Protein AF-A0AAN6GW21-F1 (afdb_monomer_lite)

InterPro domains:
  IPR003172 MD-2-related lipid-recognition domain [PF02221] (2-78)
  IPR014756 Immunoglobulin E-set [SSF81296] (3-79)

pLDDT: mean 72.06, std 16.43, range [36.72, 93.5]

Secondary structure (DSSP, 8-state):
-EEEEEETTEEEEEEE--HHHHGGGS--PSSPP--TT----------TTPPSEEEEEEEEEE-TTS-EEEEEEEEEEEPTTS--EEEEE-----

Foldseek 3Di:
DWKWKDFVPHTPDTDDDDCVVVCVQFPADPPHDPDPDPDRDDDDDDDQPPDFGKMKMWDFDADPVRHTPDIWIKMWGDDPPRDIDIDGDPPPDD

Sequence (94 aa):
IHLQVKYGLITIIRQTADLCDTVGKVDLECPLHKDKETKLAKDVDLPKEIPPGKYTVVADVVSKAGDTITCLTASVEFKRGGSGAMEVVWKQGL

Structure (mmCIF, N/CA/C/O backbone):
data_AF-A0AAN6GW21-F1
#
_entry.id   AF-A0AAN6GW21-F1
#
loop_
_atom_site.group_PDB
_atom_site.id
_atom_site.type_symbol
_atom_site.label_atom_id
_atom_site.label_alt_id
_atom_site.label_comp_id
_atom_site.label_asym_id
_atom_site.label_entity_id
_atom_site.label_seq_id
_atom_site.pdbx_PDB_ins_code
_atom_site.Cartn_x
_atom_site.C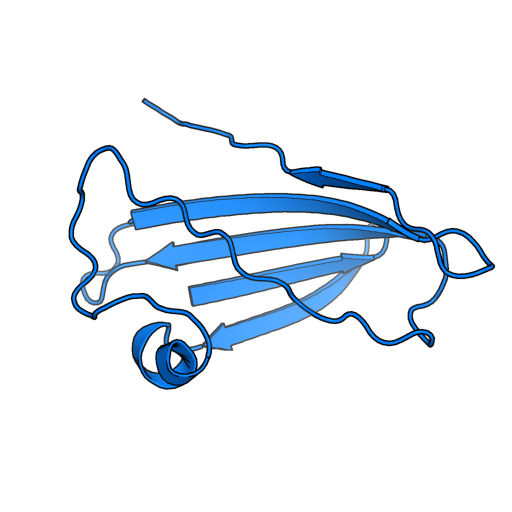artn_y
_atom_site.Cartn_z
_atom_site.occupancy
_atom_site.B_iso_or_equiv
_atom_site.auth_seq_id
_atom_site.auth_comp_id
_atom_site.auth_asym_id
_atom_site.auth_atom_id
_atom_site.pdbx_PDB_model_num
ATOM 1 N N . ILE A 1 1 ? -9.093 -5.093 4.923 1.00 83.25 1 ILE A N 1
ATOM 2 C CA . ILE A 1 1 ? -8.130 -4.160 4.294 1.00 83.25 1 ILE A CA 1
ATOM 3 C C . ILE A 1 1 ? -8.644 -3.662 2.966 1.00 83.25 1 ILE A C 1
ATOM 5 O O . ILE A 1 1 ? -9.133 -4.460 2.176 1.00 83.25 1 ILE A O 1
ATOM 9 N N . HIS A 1 2 ? -8.487 -2.370 2.710 1.00 89.25 2 HIS A N 1
ATOM 10 C CA . HIS A 1 2 ? -8.718 -1.770 1.401 1.00 89.25 2 HIS A CA 1
ATOM 11 C C . HIS A 1 2 ? -7.364 -1.389 0.802 1.00 89.25 2 HIS A C 1
ATOM 13 O O . HIS A 1 2 ? -6.704 -0.474 1.286 1.00 89.25 2 HIS A O 1
ATOM 19 N N . LEU A 1 3 ? -6.932 -2.128 -0.218 1.00 89.25 3 LEU A N 1
ATOM 20 C CA . LEU A 1 3 ? -5.671 -1.920 -0.917 1.00 89.25 3 LEU A CA 1
ATOM 21 C C . LEU A 1 3 ? -5.911 -1.135 -2.204 1.00 89.25 3 LEU A C 1
ATOM 23 O O . LEU A 1 3 ? -6.713 -1.528 -3.055 1.00 89.25 3 LEU A O 1
ATOM 27 N N . GLN A 1 4 ? -5.151 -0.062 -2.380 1.00 91.94 4 GLN A N 1
ATOM 28 C CA . GLN A 1 4 ? -5.117 0.720 -3.601 1.00 91.94 4 GLN A CA 1
ATOM 29 C C . GLN A 1 4 ? -3.672 0.942 -4.044 1.00 91.94 4 GLN A C 1
ATOM 31 O O . GLN A 1 4 ? -2.870 1.501 -3.301 1.00 91.94 4 GLN A O 1
ATOM 36 N N . VAL A 1 5 ? -3.354 0.574 -5.284 1.00 91.88 5 VAL A N 1
ATOM 37 C CA . VAL A 1 5 ? -2.058 0.868 -5.907 1.00 91.88 5 VAL A CA 1
ATOM 38 C C . VAL A 1 5 ? -2.276 1.780 -7.100 1.00 91.88 5 VAL A C 1
ATOM 40 O O . VAL A 1 5 ? -3.076 1.488 -7.994 1.00 91.88 5 VAL A O 1
ATOM 43 N N . LYS A 1 6 ? -1.563 2.902 -7.106 1.00 92.88 6 LYS A N 1
ATOM 44 C CA . LYS A 1 6 ? -1.512 3.844 -8.220 1.00 92.88 6 LYS A CA 1
ATOM 45 C C . LYS A 1 6 ? -0.201 3.706 -8.972 1.00 92.88 6 LYS A C 1
ATOM 47 O O . LYS A 1 6 ? 0.829 3.528 -8.334 1.00 92.88 6 LYS A O 1
ATOM 52 N N . TYR A 1 7 ? -0.253 3.847 -10.291 1.00 91.94 7 TYR A N 1
ATOM 53 C CA . TYR A 1 7 ? 0.905 4.031 -11.159 1.00 91.94 7 TYR A CA 1
ATOM 54 C C . TYR A 1 7 ? 0.814 5.428 -11.774 1.00 91.94 7 TYR A C 1
ATOM 56 O O . TYR A 1 7 ? -0.092 5.721 -12.556 1.00 91.94 7 TYR A O 1
ATOM 64 N N . GLY A 1 8 ? 1.685 6.339 -11.341 1.00 88.81 8 GLY A N 1
ATOM 65 C CA . GLY A 1 8 ? 1.518 7.767 -11.606 1.00 88.81 8 GLY A CA 1
ATOM 66 C C . GLY A 1 8 ? 0.175 8.286 -11.070 1.00 88.81 8 GLY A C 1
ATOM 67 O O . GLY A 1 8 ? -0.052 8.306 -9.861 1.00 88.81 8 GLY A O 1
ATOM 68 N N . LEU A 1 9 ? -0.716 8.709 -11.972 1.00 89.31 9 LEU A N 1
ATOM 69 C CA . LEU A 1 9 ? -2.032 9.273 -11.635 1.00 89.31 9 LEU A CA 1
ATOM 70 C C . LEU A 1 9 ? -3.181 8.254 -11.712 1.00 89.31 9 LEU A C 1
ATOM 72 O O . LEU A 1 9 ? -4.267 8.530 -11.200 1.00 89.31 9 LEU A O 1
ATOM 76 N N . ILE A 1 10 ? -2.960 7.089 -12.329 1.00 92.81 10 ILE A N 1
ATOM 77 C CA . ILE A 1 10 ? -4.000 6.073 -12.531 1.00 92.81 10 ILE A CA 1
ATOM 78 C C . ILE A 1 10 ? -3.982 5.035 -11.410 1.00 92.81 10 ILE A C 1
ATOM 80 O O . ILE A 1 10 ? -2.926 4.691 -10.884 1.00 92.81 10 ILE A O 1
ATOM 84 N N . THR A 1 11 ? -5.146 4.501 -11.049 1.00 93.50 11 THR A N 1
ATOM 85 C CA . THR A 1 11 ? -5.256 3.365 -10.124 1.00 93.50 11 THR A CA 1
ATOM 86 C C . THR A 1 11 ? -5.200 2.065 -10.915 1.00 93.50 11 THR A C 1
ATOM 88 O O . THR A 1 11 ? -6.050 1.835 -11.768 1.00 93.50 11 THR A O 1
ATOM 91 N N . ILE A 1 12 ? -4.214 1.220 -10.616 1.00 92.94 12 ILE A N 1
ATOM 92 C CA . ILE A 1 12 ? -4.001 -0.065 -11.300 1.00 92.94 12 ILE A CA 1
ATOM 93 C C . ILE A 1 12 ? -4.485 -1.259 -10.476 1.00 92.94 12 ILE A C 1
ATOM 95 O O . ILE A 1 12 ? -4.841 -2.288 -11.038 1.00 92.94 12 ILE A O 1
ATOM 99 N N . ILE A 1 13 ? -4.531 -1.123 -9.148 1.00 91.62 13 ILE A N 1
ATOM 100 C CA . ILE A 1 13 ? -5.052 -2.154 -8.249 1.00 91.62 13 ILE A CA 1
ATOM 101 C C . ILE A 1 13 ? -5.994 -1.480 -7.266 1.00 91.62 13 ILE A C 1
ATOM 103 O O . ILE A 1 13 ? -5.638 -0.483 -6.635 1.00 91.62 13 ILE A O 1
ATOM 107 N N . ARG A 1 14 ? -7.192 -2.043 -7.133 1.00 93.12 14 ARG A N 1
ATOM 108 C CA . ARG A 1 14 ? -8.152 -1.697 -6.091 1.00 93.12 14 ARG A CA 1
ATOM 109 C C . ARG A 1 14 ? -8.812 -2.975 -5.613 1.00 93.12 14 ARG A C 1
ATOM 111 O O . ARG A 1 14 ? -9.594 -3.571 -6.346 1.00 93.12 14 ARG A O 1
ATOM 118 N N . GLN A 1 15 ? -8.462 -3.409 -4.414 1.00 89.38 15 GLN A N 1
ATOM 119 C CA . GLN A 1 15 ? -8.926 -4.675 -3.864 1.00 89.38 15 GLN A CA 1
ATOM 120 C C . GLN A 1 15 ? -9.306 -4.500 -2.402 1.00 89.38 15 GLN A C 1
ATOM 122 O O . GLN A 1 15 ? -8.713 -3.702 -1.681 1.00 89.38 15 GLN A O 1
ATOM 127 N N . THR A 1 16 ? -10.305 -5.259 -1.973 1.00 88.62 16 THR A N 1
ATOM 128 C CA . THR A 1 16 ? -10.628 -5.418 -0.559 1.00 88.62 16 THR A CA 1
ATOM 129 C C . THR A 1 16 ? -10.347 -6.865 -0.202 1.00 88.62 16 THR A C 1
ATOM 131 O O . THR A 1 16 ? -10.800 -7.761 -0.907 1.00 88.62 16 THR A O 1
ATOM 134 N N . ALA A 1 17 ? -9.570 -7.082 0.849 1.00 81.81 17 ALA A N 1
ATOM 135 C CA . ALA A 1 17 ? -9.250 -8.410 1.356 1.00 81.81 17 ALA A CA 1
ATOM 136 C C . ALA A 1 17 ? -9.393 -8.417 2.875 1.00 81.81 17 ALA A C 1
ATOM 138 O O . ALA A 1 17 ? -9.263 -7.371 3.514 1.00 81.81 17 ALA A O 1
ATOM 139 N N . ASP A 1 18 ? -9.636 -9.573 3.472 1.00 80.00 18 ASP A N 1
ATOM 140 C CA . ASP A 1 18 ? -9.571 -9.712 4.919 1.00 80.00 18 ASP A CA 1
ATOM 141 C C . ASP A 1 18 ? -8.114 -9.878 5.347 1.00 80.00 18 ASP A C 1
ATOM 143 O O . ASP A 1 18 ? -7.383 -10.722 4.822 1.00 80.00 18 ASP A O 1
ATOM 147 N N . LEU A 1 19 ? -7.666 -9.034 6.289 1.00 72.19 19 LEU A N 1
ATOM 148 C CA . LEU A 1 19 ? -6.289 -9.113 6.779 1.00 72.19 19 LEU A CA 1
ATOM 149 C C . LEU A 1 19 ? -6.072 -10.490 7.405 1.00 72.19 19 LEU A C 1
ATOM 151 O O . LEU A 1 19 ? -5.143 -11.176 7.015 1.00 72.19 19 LEU A O 1
ATOM 155 N N . CYS A 1 20 ? -6.971 -10.916 8.298 1.00 70.25 20 CYS A N 1
ATOM 156 C CA . CYS A 1 20 ? -6.839 -12.164 9.051 1.00 70.25 20 CYS A CA 1
ATOM 157 C C . CYS A 1 20 ? -6.867 -13.424 8.174 1.00 70.25 20 CYS A C 1
ATOM 159 O O . CYS A 1 20 ? -6.206 -14.398 8.514 1.00 70.25 20 CYS A O 1
ATOM 161 N N . ASP A 1 21 ? -7.529 -13.383 7.018 1.00 71.25 21 ASP A N 1
ATOM 162 C CA . ASP A 1 21 ? -7.492 -14.490 6.053 1.00 71.25 21 ASP A CA 1
ATOM 163 C C . ASP A 1 21 ? -6.174 -14.514 5.259 1.00 71.25 21 ASP A C 1
ATOM 165 O O . ASP A 1 21 ? -5.720 -15.559 4.797 1.00 71.25 21 ASP A O 1
ATOM 169 N N . THR A 1 22 ? -5.520 -13.356 5.136 1.00 62.69 22 THR A N 1
ATOM 170 C CA . THR A 1 22 ? -4.243 -13.174 4.426 1.00 62.69 22 THR A CA 1
ATOM 171 C C . THR A 1 22 ? -3.029 -13.222 5.377 1.00 62.69 22 THR A C 1
ATOM 173 O O . THR A 1 22 ? -1.881 -13.298 4.933 1.00 62.69 22 THR A O 1
ATOM 176 N N . VAL A 1 23 ? -3.273 -13.218 6.693 1.00 58.00 23 VAL A N 1
ATOM 177 C CA . VAL A 1 23 ? -2.286 -13.114 7.780 1.00 58.00 23 VAL A CA 1
ATOM 178 C C . VAL A 1 23 ? -1.371 -14.331 7.889 1.00 58.00 23 VAL A C 1
ATOM 180 O O 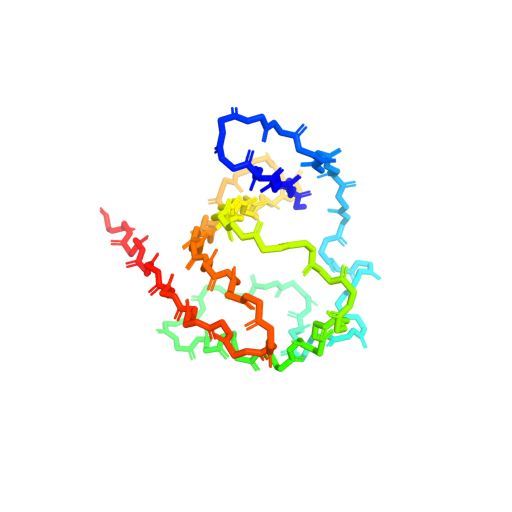. VAL A 1 23 ? -0.262 -14.206 8.388 1.00 58.00 23 VAL A O 1
ATOM 183 N N . GLY A 1 24 ? -1.720 -15.473 7.290 1.00 52.19 24 GLY A N 1
ATOM 184 C CA . GLY A 1 24 ? -0.806 -16.622 7.192 1.00 52.19 24 GLY A CA 1
ATOM 185 C C . GLY A 1 24 ? 0.548 -16.324 6.513 1.00 52.19 24 GLY A C 1
ATOM 186 O O . GLY A 1 24 ? 1.428 -17.177 6.522 1.00 52.19 24 GLY A O 1
ATOM 187 N N . LYS A 1 25 ? 0.732 -15.133 5.919 1.00 51.09 25 LYS A N 1
ATOM 188 C CA . LYS A 1 25 ? 1.987 -14.664 5.299 1.00 51.09 25 LYS A CA 1
ATOM 189 C C . LYS A 1 25 ? 2.695 -13.538 6.066 1.00 51.09 25 LYS A C 1
ATOM 191 O O . LYS A 1 25 ? 3.793 -13.140 5.685 1.00 51.09 25 LYS A O 1
ATOM 196 N N . VAL A 1 26 ? 2.082 -12.998 7.116 1.00 53.41 26 VAL A N 1
ATOM 197 C CA . VAL A 1 26 ? 2.598 -11.872 7.899 1.00 53.41 26 VAL A CA 1
ATOM 198 C C . VAL A 1 26 ? 2.418 -12.203 9.378 1.00 53.41 26 VAL A C 1
ATOM 200 O O . VAL A 1 26 ? 1.285 -12.342 9.800 1.00 53.41 26 VAL A O 1
ATOM 203 N N . ASP A 1 27 ? 3.513 -12.366 10.135 1.00 54.09 27 ASP A N 1
ATOM 204 C CA . ASP A 1 27 ? 3.549 -12.659 11.589 1.00 54.09 27 ASP A CA 1
ATOM 205 C C . ASP A 1 27 ? 2.757 -11.630 12.423 1.00 54.09 27 ASP A C 1
ATOM 207 O O . ASP A 1 27 ? 3.310 -10.755 13.084 1.00 54.09 27 ASP A O 1
ATOM 211 N N . LEU A 1 28 ? 1.439 -11.701 12.342 1.00 60.84 28 LEU A N 1
ATOM 212 C CA . LEU A 1 28 ? 0.474 -10.857 13.009 1.00 60.84 28 LEU A CA 1
ATOM 213 C C . LEU A 1 28 ? -0.556 -11.801 13.613 1.00 60.84 28 LEU A C 1
ATOM 215 O O . LEU A 1 28 ? -1.267 -12.483 12.888 1.00 60.84 28 LEU A O 1
ATOM 219 N N . GLU A 1 29 ? -0.666 -11.867 14.930 1.00 61.72 29 GLU A N 1
ATOM 220 C CA . GLU A 1 29 ? -1.734 -12.652 15.546 1.00 61.72 29 GLU A CA 1
ATOM 221 C C . GLU A 1 29 ? -3.031 -11.832 15.525 1.00 61.72 29 GLU A C 1
ATOM 223 O O . GLU A 1 29 ? -3.087 -10.700 16.008 1.00 61.72 29 GLU A O 1
ATOM 228 N N . CYS A 1 30 ? -4.082 -12.381 14.905 1.00 66.88 30 CYS A N 1
ATOM 229 C CA . CYS A 1 30 ? -5.424 -11.811 14.991 1.00 66.88 30 CYS A CA 1
ATOM 230 C C . CYS A 1 30 ? -6.110 -12.293 16.284 1.00 66.88 30 CYS A C 1
ATOM 232 O O . CYS A 1 30 ? -6.051 -13.487 16.578 1.00 66.88 30 CYS A O 1
ATOM 234 N N . PRO A 1 31 ? -6.856 -11.433 17.003 1.00 64.62 31 PRO A N 1
ATOM 235 C CA . PRO A 1 31 ? -7.162 -10.035 16.693 1.00 64.62 31 PRO A CA 1
ATOM 236 C C . PRO A 1 31 ? -5.970 -9.098 16.938 1.00 64.62 31 PRO A C 1
ATOM 238 O O . PRO A 1 31 ? -5.296 -9.203 17.952 1.00 64.62 31 PRO A O 1
ATOM 241 N N . LEU A 1 32 ? -5.742 -8.149 16.022 1.00 65.62 32 LEU A N 1
ATOM 242 C CA . LEU A 1 32 ? -4.678 -7.154 16.180 1.00 65.62 32 LEU A CA 1
ATOM 243 C C . LEU A 1 32 ? -4.926 -6.309 17.434 1.00 65.62 32 LEU A C 1
ATOM 245 O O . LEU A 1 32 ? -5.913 -5.569 17.508 1.00 65.62 32 LEU A O 1
ATOM 249 N N . HIS A 1 33 ? -4.026 -6.403 18.405 1.00 62.03 33 HIS A N 1
ATOM 250 C CA . HIS A 1 33 ? -4.049 -5.565 19.593 1.00 62.03 33 HIS A CA 1
ATOM 251 C C . HIS A 1 33 ? -3.349 -4.230 19.299 1.00 62.03 33 HIS A C 1
ATOM 253 O O . HIS A 1 33 ? -2.399 -4.157 18.528 1.00 62.03 33 HIS A O 1
ATOM 259 N N . LYS A 1 34 ? -3.853 -3.132 19.876 1.00 54.22 34 LYS A N 1
ATOM 260 C CA . LYS A 1 34 ? -3.189 -1.820 19.813 1.00 54.22 34 LYS A CA 1
ATOM 261 C C . LYS A 1 34 ? -2.042 -1.782 20.829 1.00 54.22 34 LYS A C 1
ATOM 263 O O . LYS A 1 34 ? -2.147 -1.079 21.832 1.00 54.22 34 LYS A O 1
ATOM 268 N N . ASP A 1 35 ? -0.980 -2.553 20.638 1.00 53.12 35 ASP A N 1
ATOM 269 C CA . ASP A 1 35 ? 0.250 -2.355 21.405 1.00 53.12 35 ASP A CA 1
ATOM 270 C C . ASP A 1 35 ? 1.128 -1.282 20.748 1.00 53.12 35 ASP A C 1
ATOM 272 O O . ASP A 1 35 ? 1.134 -1.076 19.536 1.00 53.12 35 ASP A O 1
ATOM 276 N N . LYS A 1 36 ? 1.832 -0.514 21.584 1.00 51.44 36 LYS A N 1
ATOM 277 C CA . LYS A 1 36 ? 2.579 0.685 21.172 1.00 51.44 36 LYS A CA 1
ATOM 278 C C . LYS A 1 36 ? 3.813 0.375 20.307 1.00 51.44 36 LYS A C 1
ATOM 280 O O . LYS A 1 36 ? 4.474 1.310 19.862 1.00 51.44 36 LYS A O 1
ATOM 285 N N . GLU A 1 37 ? 4.123 -0.902 20.073 1.00 50.94 37 GLU A N 1
ATOM 286 C CA . GLU A 1 37 ? 5.388 -1.357 19.488 1.00 50.94 37 GLU A CA 1
ATOM 287 C C . GLU A 1 37 ? 5.250 -2.493 18.457 1.00 50.94 37 GLU A C 1
ATOM 289 O O . GLU A 1 37 ? 6.249 -3.138 18.132 1.00 50.94 37 GLU A O 1
ATOM 294 N N . THR A 1 38 ? 4.074 -2.722 17.855 1.00 51.53 38 THR A N 1
ATOM 295 C CA . THR A 1 38 ? 3.984 -3.690 16.748 1.00 51.53 38 THR A CA 1
ATOM 296 C C . THR A 1 38 ? 4.681 -3.142 15.496 1.00 51.53 38 THR A C 1
ATOM 298 O O . THR A 1 38 ? 4.104 -2.421 14.677 1.00 51.53 38 THR A O 1
ATOM 301 N N . LYS A 1 39 ? 5.963 -3.471 15.322 1.00 48.16 39 LYS A N 1
ATOM 302 C CA . LYS A 1 39 ? 6.697 -3.203 14.081 1.00 48.16 39 LYS A CA 1
ATOM 303 C C . LYS A 1 39 ? 6.268 -4.220 13.028 1.00 48.16 39 LYS A C 1
ATOM 305 O O . LYS A 1 39 ? 6.790 -5.330 12.980 1.00 48.16 39 LYS A O 1
ATOM 310 N N . LEU A 1 40 ? 5.335 -3.830 12.163 1.00 54.38 40 LEU A N 1
ATOM 311 C CA . LEU A 1 40 ? 4.970 -4.608 10.980 1.00 54.38 40 LEU A CA 1
ATOM 312 C C . LEU A 1 40 ? 6.097 -4.516 9.937 1.00 54.38 40 LEU A C 1
ATOM 314 O O . LEU A 1 40 ? 6.056 -3.689 9.030 1.00 54.38 40 LEU A O 1
ATOM 318 N N . ALA A 1 41 ? 7.137 -5.331 10.106 1.00 50.69 41 ALA A N 1
ATOM 319 C CA . ALA A 1 41 ? 8.242 -5.459 9.163 1.00 50.69 41 ALA A CA 1
ATOM 320 C C . ALA A 1 41 ? 8.130 -6.810 8.454 1.00 50.69 41 ALA A C 1
ATOM 322 O O . ALA A 1 41 ? 8.374 -7.861 9.049 1.00 50.69 41 ALA A O 1
ATOM 323 N N . LYS A 1 42 ? 7.714 -6.786 7.187 1.00 53.38 42 LYS A N 1
ATOM 324 C CA . LYS A 1 42 ? 7.657 -7.974 6.337 1.00 53.38 42 LYS A CA 1
ATOM 325 C C . LYS A 1 42 ? 8.334 -7.684 5.012 1.00 53.38 42 LYS A C 1
ATOM 327 O O . LYS A 1 42 ? 7.989 -6.713 4.343 1.00 53.38 42 LYS A O 1
ATOM 332 N N . ASP A 1 43 ? 9.296 -8.534 4.677 1.00 53.16 43 ASP A N 1
ATOM 333 C CA . ASP A 1 43 ? 9.935 -8.557 3.371 1.00 53.16 43 ASP A CA 1
ATOM 334 C C . ASP A 1 43 ? 8.918 -9.026 2.334 1.00 53.16 43 ASP A C 1
ATOM 336 O O . ASP A 1 43 ? 8.308 -10.090 2.461 1.00 53.16 43 ASP A O 1
ATOM 340 N N . VAL A 1 44 ? 8.696 -8.182 1.332 1.00 61.50 44 VAL A N 1
ATOM 341 C CA . VAL A 1 44 ? 7.850 -8.490 0.186 1.00 61.50 44 VAL A CA 1
ATOM 342 C C . VAL A 1 44 ? 8.759 -8.532 -1.025 1.00 61.50 44 VAL A C 1
ATOM 344 O O . VAL A 1 44 ? 9.242 -7.495 -1.481 1.00 61.50 44 VAL A O 1
ATOM 347 N N . ASP A 1 45 ? 8.968 -9.734 -1.550 1.00 61.06 45 ASP A N 1
ATOM 348 C CA . ASP A 1 45 ? 9.675 -9.917 -2.808 1.00 61.06 45 ASP A CA 1
ATOM 349 C C . ASP A 1 45 ? 8.824 -9.375 -3.955 1.00 61.06 45 ASP A C 1
ATOM 351 O O . ASP A 1 45 ? 7.742 -9.881 -4.266 1.00 61.06 45 ASP A O 1
ATOM 355 N N . LEU A 1 46 ? 9.318 -8.314 -4.586 1.00 68.62 46 LEU A N 1
ATOM 356 C CA . LEU A 1 46 ? 8.668 -7.697 -5.732 1.00 68.62 46 LEU A CA 1
ATOM 357 C C . LEU A 1 46 ? 9.251 -8.265 -7.039 1.00 68.62 46 LEU A C 1
ATOM 359 O O . LEU A 1 46 ? 10.476 -8.306 -7.189 1.00 68.62 46 LEU A O 1
ATOM 363 N N . PRO A 1 47 ? 8.405 -8.706 -7.994 1.00 69.19 47 PRO A N 1
ATOM 364 C CA . PRO A 1 47 ? 8.868 -9.293 -9.250 1.00 69.19 47 PRO A CA 1
ATOM 365 C C . PRO A 1 47 ? 9.692 -8.300 -10.083 1.00 69.19 47 PRO A C 1
ATOM 367 O O . PRO A 1 47 ? 9.471 -7.088 -10.045 1.00 69.19 47 PRO A O 1
ATOM 370 N N . LYS A 1 48 ? 10.643 -8.813 -10.873 1.00 71.69 48 LYS A N 1
ATOM 371 C CA . LYS A 1 48 ? 11.567 -7.985 -11.675 1.00 71.69 48 LYS A CA 1
ATOM 372 C C . LYS A 1 48 ? 10.893 -7.342 -12.888 1.00 71.69 48 LYS A C 1
ATOM 374 O O . LYS A 1 48 ? 11.440 -6.414 -13.477 1.00 71.69 48 LYS A O 1
ATOM 379 N N . GLU A 1 49 ? 9.711 -7.822 -13.250 1.00 80.00 49 GLU A N 1
ATOM 380 C CA . GLU A 1 49 ? 8.925 -7.390 -14.402 1.00 80.00 49 GLU A CA 1
ATOM 381 C C . GLU A 1 49 ? 8.127 -6.100 -14.137 1.00 80.00 49 GLU A C 1
ATOM 383 O O . GLU A 1 49 ? 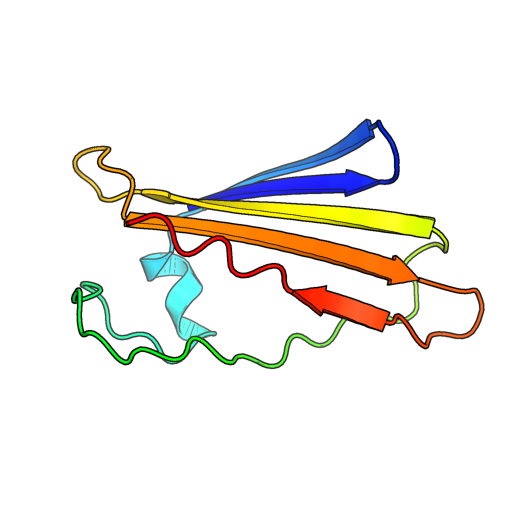7.449 -5.616 -15.044 1.00 80.00 49 GLU A O 1
ATOM 388 N N . ILE A 1 50 ? 8.193 -5.525 -12.924 1.00 81.25 50 ILE A N 1
ATOM 389 C CA . ILE A 1 50 ? 7.480 -4.283 -12.589 1.00 81.25 50 ILE A CA 1
ATOM 390 C C . ILE A 1 50 ? 7.953 -3.146 -13.513 1.00 81.25 50 ILE A C 1
ATOM 392 O O . ILE A 1 50 ? 9.139 -2.795 -13.508 1.00 81.25 50 ILE A O 1
ATOM 396 N N . PRO A 1 51 ? 7.044 -2.530 -14.295 1.00 85.31 51 PRO A N 1
ATOM 397 C CA . PRO A 1 51 ? 7.404 -1.445 -15.194 1.00 85.31 51 PRO A CA 1
ATOM 398 C C . PRO A 1 51 ? 8.016 -0.255 -14.448 1.00 85.31 51 PRO A C 1
ATOM 400 O O . PRO A 1 51 ? 7.573 0.069 -13.341 1.00 85.31 51 PRO A O 1
ATOM 403 N N . PRO A 1 52 ? 8.981 0.454 -15.055 1.00 87.69 52 PRO A N 1
ATOM 404 C CA . PRO A 1 52 ? 9.569 1.634 -14.442 1.00 87.69 52 PRO A CA 1
ATOM 405 C C . PRO A 1 52 ? 8.524 2.736 -14.225 1.00 87.69 52 PRO A C 1
ATOM 407 O O . PRO A 1 52 ? 7.631 2.944 -15.048 1.00 87.69 52 PRO A O 1
ATOM 410 N N . GLY A 1 53 ? 8.672 3.475 -13.132 1.00 88.75 53 GLY A N 1
ATOM 411 C CA . GLY A 1 53 ? 7.857 4.633 -12.781 1.00 88.75 53 GLY A CA 1
ATOM 412 C C . GLY A 1 53 ? 7.455 4.650 -11.310 1.00 88.75 53 GLY A C 1
ATOM 413 O O . GLY A 1 53 ? 7.903 3.825 -10.510 1.00 88.75 53 GLY A O 1
ATOM 414 N N . LYS A 1 54 ? 6.625 5.632 -10.954 1.00 90.38 54 LYS A N 1
ATOM 415 C CA . LYS A 1 54 ? 6.206 5.884 -9.575 1.00 90.38 54 LYS A CA 1
ATOM 416 C C . LYS A 1 54 ? 4.945 5.108 -9.232 1.00 90.38 54 LYS A C 1
ATOM 418 O O . LYS A 1 54 ? 3.917 5.267 -9.892 1.00 90.38 54 LYS A O 1
ATOM 423 N N . TYR A 1 55 ? 5.020 4.350 -8.150 1.00 90.12 55 TYR A N 1
ATOM 424 C CA . TYR A 1 55 ? 3.899 3.641 -7.569 1.00 90.12 55 TYR A CA 1
ATOM 425 C C . TYR A 1 55 ? 3.592 4.212 -6.195 1.00 90.12 55 TYR A C 1
ATOM 427 O O . TYR A 1 55 ? 4.496 4.480 -5.405 1.00 90.12 55 TYR A O 1
ATOM 435 N N . THR A 1 56 ? 2.309 4.381 -5.907 1.00 90.62 56 THR A N 1
ATOM 436 C CA . THR A 1 56 ? 1.836 4.781 -4.582 1.00 90.62 56 THR A CA 1
ATOM 437 C C . THR A 1 56 ? 0.864 3.730 -4.083 1.00 90.62 56 THR A C 1
ATOM 439 O O . THR A 1 56 ? -0.164 3.482 -4.713 1.00 90.62 56 THR A O 1
ATOM 442 N N . VAL A 1 57 ? 1.207 3.114 -2.958 1.00 89.50 57 VAL A N 1
ATOM 443 C CA . VAL A 1 57 ? 0.407 2.106 -2.271 1.00 89.50 57 VAL A CA 1
ATOM 444 C C . VAL A 1 57 ? -0.296 2.779 -1.103 1.00 89.50 57 VAL A C 1
ATOM 446 O O . VAL A 1 57 ? 0.346 3.449 -0.299 1.00 89.50 57 VAL A O 1
ATOM 449 N N . VAL A 1 58 ? -1.608 2.598 -1.020 1.00 89.94 58 VAL A N 1
ATOM 450 C CA . VAL A 1 58 ? -2.435 2.983 0.124 1.00 89.94 58 VAL A CA 1
ATOM 451 C C . VAL A 1 58 ? -3.141 1.725 0.604 1.00 89.94 58 VAL A C 1
ATOM 453 O O . VAL A 1 58 ? -3.807 1.056 -0.187 1.00 89.94 58 VAL A O 1
ATOM 456 N N . ALA A 1 59 ? -2.971 1.387 1.875 1.00 87.19 59 ALA A N 1
ATOM 457 C CA . ALA A 1 59 ? -3.621 0.254 2.508 1.00 87.19 59 ALA A CA 1
ATOM 458 C C . ALA A 1 59 ? -4.316 0.716 3.789 1.00 87.19 59 ALA A C 1
ATOM 460 O O . ALA A 1 59 ? -3.663 1.019 4.789 1.00 87.19 59 ALA A O 1
ATOM 461 N N . ASP A 1 60 ? -5.645 0.739 3.750 1.00 87.06 60 ASP A N 1
ATOM 462 C CA . ASP A 1 60 ? -6.471 1.050 4.911 1.00 87.06 60 ASP A CA 1
ATOM 463 C C . ASP A 1 60 ? -6.840 -0.244 5.634 1.00 87.06 60 ASP A C 1
ATOM 465 O O . ASP A 1 60 ? -7.438 -1.168 5.065 1.00 87.06 60 ASP A O 1
ATOM 469 N N . VAL A 1 61 ? -6.475 -0.320 6.908 1.00 83.56 61 VAL A N 1
ATOM 470 C CA . VAL A 1 61 ? -6.832 -1.422 7.794 1.00 83.56 61 VAL A CA 1
ATOM 471 C C . VAL A 1 61 ? -8.006 -0.965 8.642 1.00 83.56 61 VAL A C 1
ATOM 473 O O . VAL A 1 61 ? -7.879 -0.051 9.453 1.00 83.56 61 VAL A O 1
ATOM 476 N N . VAL A 1 62 ? -9.147 -1.616 8.449 1.00 84.69 62 VAL A N 1
ATOM 477 C CA . VAL A 1 62 ? -10.387 -1.360 9.187 1.00 84.69 62 VAL A CA 1
ATOM 478 C C . VAL A 1 62 ? -10.747 -2.575 10.036 1.00 84.69 62 VAL A C 1
ATOM 480 O O . VAL A 1 62 ? -10.440 -3.711 9.665 1.00 84.69 62 VAL A O 1
ATOM 483 N N . SER A 1 63 ? -11.369 -2.334 11.187 1.00 82.00 63 SER A N 1
ATOM 484 C CA . SER A 1 63 ? -11.923 -3.371 12.053 1.00 82.00 63 SER A CA 1
ATOM 485 C C . SER A 1 63 ? -13.200 -3.959 11.441 1.00 82.00 63 SER A C 1
ATOM 487 O O . SER A 1 63 ? -13.804 -3.370 10.543 1.00 82.00 63 SER A O 1
ATOM 489 N N . LYS A 1 64 ? -13.674 -5.096 11.968 1.00 80.69 64 LYS A N 1
ATOM 490 C CA . LYS A 1 64 ? -14.985 -5.656 11.584 1.00 80.69 64 LYS A CA 1
ATOM 491 C C . LYS A 1 64 ? -16.154 -4.702 11.869 1.00 80.69 64 LYS A C 1
ATOM 493 O O . LYS A 1 64 ? -17.186 -4.814 11.220 1.00 80.69 64 LYS A O 1
ATOM 498 N N . ALA A 1 65 ? -15.995 -3.785 12.826 1.00 81.31 65 ALA A N 1
ATOM 499 C CA . ALA A 1 65 ? -16.995 -2.773 13.164 1.00 81.31 65 ALA A CA 1
ATOM 500 C C . ALA A 1 65 ? -16.953 -1.547 12.227 1.00 81.31 65 ALA A C 1
ATOM 502 O O . ALA A 1 65 ? -17.806 -0.673 12.335 1.00 81.31 65 ALA A O 1
ATOM 503 N N . GLY A 1 66 ? -15.991 -1.491 11.296 1.00 78.25 66 GLY A N 1
ATOM 504 C CA . GLY A 1 66 ? -15.812 -0.382 10.357 1.00 78.25 66 GLY A CA 1
ATOM 505 C C . GLY A 1 66 ? -14.868 0.719 10.847 1.00 78.25 66 GLY A C 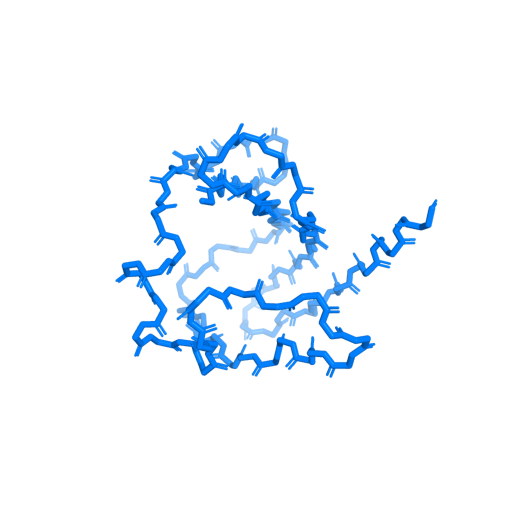1
ATOM 506 O O . GLY A 1 66 ? -14.618 1.667 10.109 1.00 78.25 66 GLY A O 1
ATOM 507 N N . ASP A 1 67 ? -14.303 0.593 12.051 1.00 81.00 67 ASP A N 1
ATOM 508 C CA . ASP A 1 67 ? -13.363 1.579 12.589 1.00 81.00 67 ASP A CA 1
ATOM 509 C C . ASP A 1 67 ? -11.997 1.475 11.909 1.00 81.00 67 ASP A C 1
ATOM 511 O O . ASP A 1 67 ? -11.414 0.389 11.824 1.00 81.00 67 ASP A O 1
ATOM 515 N N . THR A 1 68 ? -11.433 2.605 11.486 1.00 78.25 68 THR A N 1
ATOM 516 C CA . THR A 1 68 ? -10.064 2.650 10.962 1.00 78.25 68 THR A CA 1
ATOM 517 C C . THR A 1 68 ? -9.066 2.327 12.071 1.00 78.25 68 THR A C 1
ATOM 519 O O . THR A 1 68 ? -8.964 3.038 13.070 1.00 78.25 68 THR A O 1
ATOM 522 N N . ILE A 1 69 ? -8.306 1.249 11.884 1.00 79.19 69 ILE A N 1
ATOM 523 C CA . ILE A 1 69 ? -7.232 0.829 12.787 1.00 79.19 69 ILE A CA 1
ATOM 524 C C . ILE A 1 69 ? -5.949 1.577 12.428 1.00 79.19 69 ILE A C 1
ATOM 526 O O . ILE A 1 69 ? -5.339 2.203 13.289 1.00 79.19 69 ILE A O 1
ATOM 530 N N . THR A 1 70 ? -5.535 1.505 11.161 1.00 77.38 70 THR A N 1
ATOM 531 C CA . THR A 1 70 ? -4.331 2.177 10.659 1.00 77.38 70 THR A CA 1
ATOM 532 C C . THR A 1 70 ? -4.407 2.383 9.147 1.00 77.38 70 THR A C 1
ATOM 534 O O . THR A 1 70 ? -5.098 1.644 8.445 1.00 77.38 70 THR A O 1
ATOM 537 N N . CYS A 1 71 ? -3.685 3.384 8.649 1.00 82.00 71 CYS A N 1
ATOM 538 C CA . CYS A 1 71 ? -3.512 3.660 7.228 1.00 82.00 71 CYS A CA 1
ATOM 539 C C . CYS A 1 71 ? -2.020 3.586 6.901 1.00 82.00 71 CYS A C 1
ATOM 541 O O . CYS A 1 71 ? -1.211 4.318 7.472 1.00 82.00 71 CYS A O 1
ATOM 543 N N . LEU A 1 72 ? -1.653 2.708 5.972 1.00 83.69 72 LEU A N 1
ATOM 544 C CA . LEU A 1 72 ? -0.287 2.576 5.482 1.00 83.69 72 LEU A CA 1
ATOM 545 C C . LEU A 1 72 ? -0.208 3.210 4.099 1.00 83.69 72 LEU A C 1
ATOM 547 O O . LEU A 1 72 ? -0.899 2.787 3.174 1.00 83.69 72 LEU A O 1
ATOM 551 N N . THR A 1 73 ? 0.639 4.225 3.951 1.00 84.81 73 THR A N 1
ATOM 552 C CA . THR A 1 73 ? 0.912 4.847 2.655 1.00 84.81 73 THR A CA 1
ATOM 553 C C . THR A 1 73 ? 2.398 4.748 2.352 1.00 84.81 73 THR A C 1
ATOM 555 O O . THR A 1 73 ? 3.231 5.221 3.120 1.00 84.81 73 THR A O 1
ATOM 558 N N . ALA A 1 74 ? 2.739 4.155 1.214 1.00 86.12 74 ALA A N 1
ATOM 559 C CA . ALA A 1 74 ? 4.112 4.052 0.740 1.00 86.12 74 ALA A CA 1
ATOM 560 C C . ALA A 1 74 ? 4.195 4.534 -0.706 1.00 86.12 74 ALA A C 1
ATOM 562 O O . ALA A 1 74 ? 3.258 4.365 -1.489 1.00 86.12 74 ALA A O 1
ATOM 563 N N . SER A 1 75 ? 5.318 5.143 -1.073 1.00 85.38 75 SER A N 1
ATOM 564 C CA . SER A 1 75 ? 5.625 5.431 -2.470 1.00 85.38 75 SER A CA 1
ATOM 565 C C . SER A 1 75 ? 6.970 4.829 -2.832 1.00 85.38 75 SER A C 1
ATOM 567 O O . SER A 1 75 ? 7.944 4.947 -2.095 1.00 85.38 75 SER A O 1
ATOM 569 N N . VAL A 1 76 ? 7.017 4.175 -3.983 1.00 85.75 76 VAL A N 1
ATOM 570 C CA . VAL A 1 76 ? 8.226 3.556 -4.515 1.00 85.75 76 VAL A CA 1
ATOM 571 C C . VAL A 1 76 ? 8.370 3.954 -5.972 1.00 85.75 76 VAL A C 1
ATOM 573 O O . VAL A 1 76 ? 7.399 3.975 -6.728 1.00 85.75 76 VAL A O 1
ATOM 576 N N . GLU A 1 77 ? 9.583 4.306 -6.370 1.00 87.06 77 GLU A N 1
ATOM 577 C CA . GLU A 1 77 ? 9.904 4.578 -7.764 1.00 87.06 77 GLU A CA 1
ATOM 578 C C . GLU A 1 77 ? 10.819 3.478 -8.295 1.00 87.06 77 GLU A C 1
ATOM 580 O O . GLU A 1 77 ? 11.938 3.299 -7.810 1.00 87.06 77 GLU A O 1
ATOM 585 N N . PHE A 1 78 ? 10.346 2.738 -9.299 1.00 84.62 78 PHE A N 1
ATOM 586 C CA . PHE A 1 78 ? 11.148 1.723 -9.977 1.00 84.62 78 PHE A CA 1
ATOM 587 C C . PHE A 1 78 ? 11.881 2.344 -11.160 1.00 84.62 78 PHE A C 1
ATOM 589 O O . PHE A 1 78 ? 11.268 2.924 -12.059 1.00 84.62 78 PHE A O 1
ATOM 596 N N . LYS A 1 79 ? 13.204 2.187 -11.191 1.00 82.12 79 LYS A N 1
ATOM 597 C CA . LYS A 1 79 ? 14.044 2.551 -12.339 1.00 82.12 79 LYS A CA 1
ATOM 598 C C . LYS A 1 79 ? 14.283 1.321 -13.219 1.00 82.12 79 LYS A C 1
ATOM 600 O O . LYS A 1 79 ? 14.282 0.190 -12.727 1.00 82.12 79 LYS A O 1
ATOM 605 N N . ARG A 1 80 ? 14.517 1.524 -14.524 1.00 72.06 80 ARG A N 1
ATOM 606 C CA . ARG A 1 80 ? 14.940 0.431 -15.425 1.00 72.06 80 ARG A CA 1
ATOM 607 C C . ARG A 1 80 ? 16.214 -0.203 -14.853 1.00 72.06 80 ARG A C 1
ATOM 609 O O . ARG A 1 80 ? 17.193 0.509 -14.663 1.00 72.06 80 ARG A O 1
ATOM 616 N N . GLY A 1 81 ? 16.189 -1.507 -14.573 1.00 65.38 81 GLY A N 1
ATOM 617 C CA . GLY A 1 81 ? 17.327 -2.232 -13.985 1.00 65.38 81 GLY A CA 1
ATOM 618 C C . GLY A 1 81 ? 17.141 -2.720 -12.541 1.00 65.38 81 GLY A C 1
ATOM 619 O O . GLY A 1 81 ? 18.047 -3.359 -12.022 1.00 65.38 81 GLY A O 1
ATOM 620 N N . GLY A 1 82 ? 15.978 -2.501 -11.914 1.00 54.88 82 GLY A N 1
ATOM 621 C CA . GLY A 1 82 ? 15.542 -3.312 -10.764 1.00 54.88 82 GLY A CA 1
ATOM 622 C C . GLY A 1 82 ? 15.968 -2.849 -9.366 1.00 54.88 82 GLY A C 1
ATO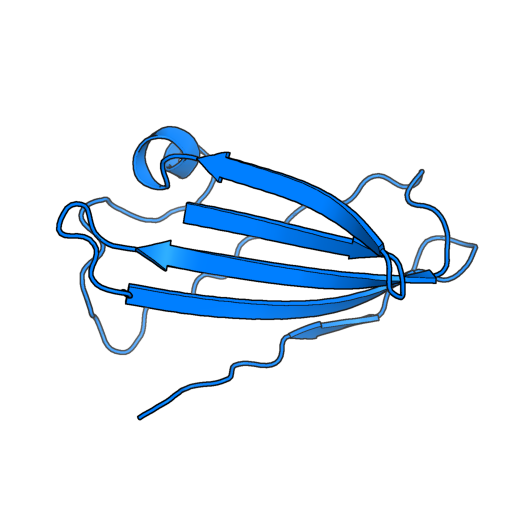M 623 O O . GLY A 1 82 ? 15.852 -3.624 -8.424 1.00 54.88 82 GLY A O 1
ATOM 624 N N . SER A 1 83 ? 16.411 -1.605 -9.182 1.00 53.91 83 SER A N 1
ATOM 625 C CA . SER A 1 83 ? 16.646 -1.046 -7.840 1.00 53.91 83 SER A CA 1
ATOM 626 C C . SER A 1 83 ? 15.680 0.111 -7.592 1.00 53.91 83 SER A C 1
ATOM 628 O O . SER A 1 83 ? 15.903 1.227 -8.063 1.00 53.91 83 SER A O 1
ATOM 630 N N . GLY A 1 84 ? 14.561 -0.175 -6.922 1.00 52.16 84 GLY A N 1
ATOM 631 C CA . GLY A 1 84 ? 13.606 0.839 -6.474 1.00 52.16 84 GLY A CA 1
ATOM 632 C C . GLY A 1 84 ? 13.968 1.346 -5.080 1.00 52.16 84 GLY A C 1
ATOM 633 O O . GLY A 1 84 ? 14.274 0.548 -4.198 1.00 52.16 84 GLY A O 1
ATOM 634 N N . ALA A 1 85 ? 13.942 2.662 -4.872 1.00 57.69 85 ALA A N 1
ATOM 635 C CA . ALA A 1 85 ? 14.022 3.245 -3.535 1.00 57.69 85 ALA A CA 1
ATOM 636 C C . ALA A 1 85 ? 12.594 3.339 -2.978 1.00 57.69 85 ALA A C 1
ATOM 638 O O . ALA A 1 85 ? 11.755 4.041 -3.548 1.00 57.69 85 ALA A O 1
ATOM 639 N N . MET A 1 86 ? 12.299 2.583 -1.918 1.00 51.50 86 MET A N 1
ATOM 640 C CA . MET A 1 86 ? 10.997 2.610 -1.252 1.00 51.50 86 MET A CA 1
ATOM 641 C C . MET A 1 86 ? 11.029 3.630 -0.116 1.00 51.50 86 MET A C 1
ATOM 643 O O . MET A 1 86 ? 11.735 3.442 0.872 1.00 51.50 86 MET A O 1
ATOM 647 N N . GLU A 1 87 ? 10.261 4.709 -0.254 1.00 52.72 87 GLU A N 1
ATOM 648 C CA . GLU A 1 87 ? 10.056 5.686 0.811 1.00 52.72 87 GLU A CA 1
ATOM 649 C C . GLU A 1 87 ? 8.764 5.320 1.553 1.00 52.72 87 GLU A C 1
ATOM 651 O O . GLU A 1 87 ? 7.645 5.477 1.048 1.00 52.72 87 GLU A O 1
ATOM 656 N N . VAL A 1 88 ? 8.925 4.758 2.753 1.00 50.50 88 VAL A N 1
ATOM 657 C CA . VAL A 1 88 ? 7.810 4.445 3.651 1.00 50.50 88 VAL A CA 1
ATOM 658 C C . VAL A 1 88 ? 7.516 5.691 4.479 1.00 50.50 88 VAL A C 1
ATOM 660 O O . VAL A 1 88 ? 8.265 6.031 5.395 1.00 50.50 88 VAL A O 1
ATOM 663 N N . VAL A 1 89 ? 6.424 6.386 4.156 1.00 50.50 89 VAL A N 1
ATOM 664 C CA . VAL A 1 89 ? 5.977 7.553 4.921 1.00 50.50 89 VAL A CA 1
ATOM 665 C C . VAL A 1 89 ? 5.028 7.074 6.014 1.00 50.50 89 VAL A C 1
ATOM 667 O O . VAL A 1 89 ? 3.829 6.896 5.801 1.00 50.50 89 VAL A O 1
ATOM 670 N N . TRP A 1 90 ? 5.568 6.877 7.214 1.00 42.41 90 TRP A N 1
ATOM 671 C CA . TRP A 1 90 ? 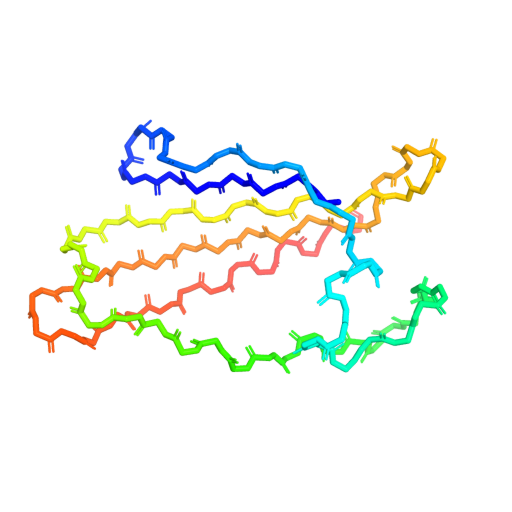4.778 6.634 8.418 1.00 42.41 90 TRP A CA 1
ATOM 672 C C . TRP A 1 90 ? 4.032 7.919 8.796 1.00 42.41 90 TRP A C 1
ATOM 674 O O . TRP A 1 90 ? 4.541 8.747 9.549 1.00 42.41 90 TRP A O 1
ATOM 684 N N . LYS A 1 91 ? 2.813 8.118 8.286 1.00 42.88 91 LYS A N 1
ATOM 685 C CA . LYS A 1 91 ? 1.897 9.096 8.887 1.00 42.88 91 LYS A CA 1
ATOM 686 C C . LYS A 1 91 ? 1.325 8.494 10.173 1.00 42.88 91 LYS A C 1
ATOM 688 O O . LYS A 1 91 ? 0.216 7.973 10.185 1.00 42.88 91 LYS A O 1
ATOM 693 N N . GLN A 1 92 ? 2.099 8.553 11.257 1.00 41.69 92 GLN A N 1
ATOM 694 C CA . GLN A 1 92 ? 1.559 8.422 12.609 1.00 41.69 92 GLN A CA 1
ATOM 695 C C . GLN A 1 92 ? 0.666 9.640 12.868 1.00 41.69 92 GLN A C 1
ATOM 697 O O . GLN A 1 92 ? 1.154 10.738 13.122 1.00 41.69 92 GLN A O 1
ATOM 702 N N . GLY A 1 93 ? -0.643 9.457 12.717 1.00 40.56 93 GLY A N 1
ATOM 703 C CA . GLY A 1 93 ? -1.639 10.387 13.234 1.00 40.56 93 GLY A CA 1
ATOM 704 C C . GLY A 1 93 ? -1.914 10.053 14.695 1.00 40.56 93 GLY A C 1
ATOM 705 O O . GLY A 1 93 ? -2.487 9.000 14.975 1.00 40.56 93 GLY A O 1
ATOM 706 N N . LEU A 1 94 ? -1.460 10.928 15.594 1.00 36.72 94 LEU A N 1
ATOM 707 C CA . LEU A 1 94 ? -2.130 11.202 16.867 1.00 36.72 94 LEU A CA 1
ATOM 708 C C . LEU A 1 94 ? -3.319 12.130 16.598 1.00 36.72 94 LEU A C 1
ATOM 710 O O . LEU A 1 94 ? -3.159 13.024 15.734 1.00 36.72 94 LEU A O 1
#

Radius of gyration: 14.48 Å; chains: 1; bounding box: 34×28×37 Å

Organism: NCBI:txid329885